Protein AF-A0A7Y1ZUJ5-F1 (afdb_monomer_lite)

Secondary structure (DSSP, 8-state):
---------EEEEEEEEEEEE-TTT--EEEEEEEEEEEE-EETTEE-S--EEEEEEEETTT--EEEGGG-

Sequence (70 aa):
MPNLAFNFDSNSTNVGTTTGTCPKCNAESEMERTMTTRQLRVFGIPIGGGRTSESVTCGACGKKSNAAEI

Structure (mmCIF, N/CA/C/O backbone):
data_AF-A0A7Y1ZUJ5-F1
#
_entry.id   AF-A0A7Y1ZUJ5-F1
#
loop_
_atom_site.group_PDB
_atom_site.id
_atom_site.type_symbol
_atom_site.label_atom_id
_atom_site.label_alt_id
_atom_site.label_comp_id
_atom_site.label_asym_id
_atom_site.label_entity_id
_atom_site.label_seq_id
_atom_site.pdbx_PDB_ins_code
_atom_site.Cartn_x
_atom_site.Cartn_y
_atom_site.Cartn_z
_atom_site.occupancy
_atom_site.B_iso_or_equiv
_atom_site.auth_seq_id
_atom_site.auth_comp_id
_atom_site.auth_asym_id
_atom_site.auth_atom_id
_atom_site.pdbx_PDB_model_num
ATOM 1 N N . MET A 1 1 ? 7.045 -2.431 -43.484 1.00 40.06 1 MET A N 1
ATOM 2 C CA . MET A 1 1 ? 7.829 -2.556 -42.234 1.00 40.06 1 MET A CA 1
ATOM 3 C C . MET A 1 1 ? 6.848 -2.554 -41.068 1.00 40.06 1 MET A C 1
ATOM 5 O O . MET A 1 1 ? 6.106 -1.582 -40.970 1.00 40.06 1 MET A O 1
ATOM 9 N N . PRO A 1 2 ? 6.748 -3.615 -40.250 1.00 42.62 2 PRO A N 1
ATOM 10 C CA . PRO A 1 2 ? 5.837 -3.619 -39.115 1.00 42.62 2 PRO A CA 1
ATOM 11 C C . PRO A 1 2 ? 6.487 -2.834 -37.970 1.00 42.62 2 PRO A C 1
ATOM 13 O O . PRO A 1 2 ? 7.490 -3.266 -37.413 1.00 42.62 2 PRO A O 1
ATOM 16 N N . ASN A 1 3 ? 5.930 -1.677 -37.615 1.00 34.56 3 ASN A N 1
ATOM 17 C CA . ASN A 1 3 ? 6.245 -1.028 -36.344 1.00 34.56 3 ASN A CA 1
ATOM 18 C C . ASN A 1 3 ? 5.387 -1.690 -35.262 1.00 34.56 3 ASN A C 1
ATOM 20 O O . ASN A 1 3 ? 4.330 -1.195 -34.878 1.00 34.56 3 ASN A O 1
ATOM 24 N N . LEU A 1 4 ? 5.831 -2.864 -34.814 1.00 46.56 4 LEU A N 1
ATOM 25 C CA . LEU A 1 4 ? 5.340 -3.489 -33.594 1.00 46.56 4 LEU A CA 1
ATOM 26 C C . LEU A 1 4 ? 5.883 -2.682 -32.408 1.00 46.56 4 LEU A C 1
ATOM 28 O O . LEU A 1 4 ? 6.915 -3.008 -31.825 1.00 46.56 4 LEU A O 1
ATOM 32 N N . ALA A 1 5 ? 5.202 -1.588 -32.072 1.00 40.78 5 ALA A N 1
ATOM 33 C CA . ALA A 1 5 ? 5.405 -0.907 -30.803 1.00 40.78 5 ALA A CA 1
ATOM 34 C C . ALA A 1 5 ? 4.793 -1.780 -29.698 1.00 40.78 5 ALA A C 1
ATOM 36 O O . ALA A 1 5 ? 3.632 -1.619 -29.320 1.00 40.78 5 ALA A O 1
ATOM 37 N N . PHE A 1 6 ? 5.564 -2.754 -29.212 1.00 47.56 6 PHE A N 1
ATOM 38 C CA . PHE A 1 6 ? 5.208 -3.523 -28.028 1.00 47.56 6 PHE A CA 1
ATOM 39 C C . PHE A 1 6 ? 5.293 -2.610 -26.797 1.00 47.56 6 PHE A C 1
ATOM 41 O O . PHE A 1 6 ? 6.335 -2.492 -26.152 1.00 47.56 6 PHE A O 1
ATOM 48 N N . ASN A 1 7 ? 4.189 -1.935 -26.482 1.00 42.09 7 ASN A N 1
ATOM 49 C CA . ASN A 1 7 ? 3.996 -1.308 -25.182 1.00 42.09 7 ASN A CA 1
ATOM 50 C C . ASN A 1 7 ? 3.780 -2.426 -24.154 1.00 42.09 7 ASN A C 1
ATOM 52 O O . ASN A 1 7 ? 2.672 -2.936 -24.006 1.00 42.09 7 ASN A O 1
ATOM 56 N N . PHE A 1 8 ? 4.843 -2.838 -23.467 1.00 48.81 8 PHE A N 1
ATOM 57 C CA . PHE A 1 8 ? 4.721 -3.713 -22.304 1.00 48.81 8 PHE A CA 1
ATOM 58 C C . PHE A 1 8 ? 4.400 -2.849 -21.078 1.00 48.81 8 PHE A C 1
ATOM 60 O O . PHE A 1 8 ? 5.308 -2.376 -20.395 1.00 48.81 8 PHE A O 1
ATOM 67 N N . ASP A 1 9 ? 3.109 -2.635 -20.804 1.00 43.50 9 ASP A N 1
ATOM 68 C CA . 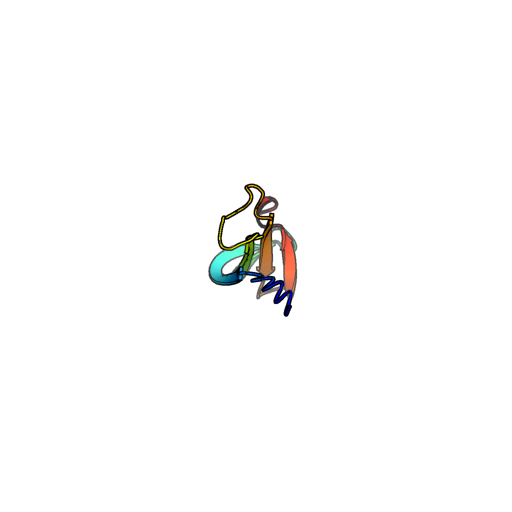ASP A 1 9 ? 2.646 -2.151 -19.498 1.00 43.50 9 ASP A CA 1
ATOM 69 C C . ASP A 1 9 ? 2.862 -3.289 -18.492 1.00 43.50 9 ASP A C 1
ATOM 71 O O . ASP A 1 9 ? 2.091 -4.244 -18.414 1.00 43.50 9 ASP A O 1
ATOM 75 N N . SER A 1 10 ? 3.987 -3.256 -17.778 1.00 51.28 10 SER A N 1
ATOM 76 C CA . SER A 1 10 ? 4.207 -4.170 -16.658 1.00 51.28 10 SER A CA 1
ATOM 77 C C . SER A 1 10 ? 3.484 -3.594 -15.449 1.00 51.28 10 SER A C 1
ATOM 79 O O . SER A 1 10 ? 4.036 -2.762 -14.725 1.00 51.28 10 SER A O 1
ATOM 81 N N . ASN A 1 11 ? 2.233 -4.011 -15.274 1.00 59.59 11 ASN A N 1
ATOM 82 C CA . ASN A 1 11 ? 1.442 -3.714 -14.093 1.00 59.59 11 ASN A CA 1
ATOM 83 C C . ASN A 1 11 ? 1.592 -4.869 -13.095 1.00 59.59 11 ASN A C 1
ATOM 85 O O . ASN A 1 11 ? 1.029 -5.942 -13.301 1.00 59.59 11 ASN A O 1
ATOM 89 N N . SER A 1 12 ? 2.378 -4.677 -12.035 1.00 61.09 12 SER A N 1
ATOM 90 C CA . SER A 1 12 ? 2.449 -5.649 -10.942 1.00 61.09 12 SER A CA 1
ATOM 91 C C . SER A 1 12 ? 1.565 -5.173 -9.798 1.00 61.09 12 SER A C 1
ATOM 93 O O . SER A 1 12 ? 1.857 -4.149 -9.176 1.00 61.09 12 SER A O 1
ATOM 95 N N . THR A 1 13 ? 0.503 -5.919 -9.518 1.00 65.62 13 THR A N 1
ATOM 96 C CA . THR A 1 13 ? -0.333 -5.712 -8.336 1.00 65.62 13 THR A CA 1
ATOM 97 C C . THR A 1 13 ? 0.121 -6.682 -7.254 1.00 65.62 13 THR A C 1
ATOM 99 O O . THR A 1 13 ? 0.035 -7.894 -7.431 1.00 65.62 13 THR A O 1
ATOM 102 N N . ASN A 1 14 ? 0.642 -6.155 -6.152 1.00 73.00 14 ASN A N 1
ATOM 103 C CA . ASN A 1 14 ? 0.950 -6.917 -4.953 1.00 73.00 14 ASN A CA 1
ATOM 104 C C . ASN A 1 14 ? -0.182 -6.686 -3.949 1.00 73.00 14 ASN A C 1
ATOM 106 O O . ASN A 1 14 ? -0.492 -5.537 -3.629 1.00 73.00 14 ASN A O 1
ATOM 110 N N . VAL A 1 15 ? -0.827 -7.765 -3.515 1.00 76.94 15 VAL A N 1
ATOM 111 C CA . VAL A 1 15 ? -1.902 -7.717 -2.523 1.00 76.94 15 VAL A CA 1
ATOM 112 C C . VAL A 1 15 ? -1.381 -8.381 -1.257 1.00 76.94 15 VAL A C 1
ATOM 114 O O . VAL A 1 15 ? -0.967 -9.538 -1.292 1.00 76.94 15 VAL A O 1
ATOM 117 N N . GLY A 1 16 ? -1.375 -7.642 -0.155 1.00 81.62 16 GLY A N 1
ATOM 118 C CA . GLY A 1 16 ? -1.014 -8.136 1.169 1.00 81.62 16 GLY A CA 1
ATOM 119 C C . GLY A 1 16 ? -2.098 -7.791 2.178 1.00 81.62 16 GLY A C 1
ATOM 120 O O . GLY A 1 16 ? -2.871 -6.860 1.975 1.00 81.62 16 GLY A O 1
ATOM 121 N N . THR A 1 17 ? -2.155 -8.518 3.284 1.00 81.56 17 THR A N 1
ATOM 122 C CA . THR A 1 17 ? -3.043 -8.196 4.403 1.00 81.56 17 THR A CA 1
ATOM 123 C C . THR A 1 17 ? -2.210 -7.776 5.605 1.00 81.56 17 THR A C 1
ATOM 125 O O . THR A 1 17 ? -1.150 -8.336 5.881 1.00 81.56 17 THR A O 1
ATOM 128 N N . THR A 1 18 ? -2.661 -6.743 6.310 1.00 81.38 18 THR A N 1
ATOM 129 C CA . THR A 1 18 ? -2.053 -6.295 7.567 1.00 81.38 18 THR A CA 1
ATOM 130 C C . THR A 1 18 ? -3.149 -6.116 8.596 1.00 81.38 18 THR A C 1
ATOM 132 O O . THR A 1 18 ? -4.137 -5.447 8.311 1.00 81.38 18 THR A O 1
ATOM 135 N N . THR A 1 19 ? -2.990 -6.656 9.791 1.00 83.44 19 THR A N 1
ATOM 136 C CA . THR A 1 19 ? -3.889 -6.378 10.912 1.00 83.44 19 THR A CA 1
ATOM 137 C C . THR A 1 19 ? -3.477 -5.088 11.612 1.00 83.44 19 THR A C 1
ATOM 139 O O . THR A 1 19 ? -2.295 -4.849 11.851 1.00 83.44 19 THR A O 1
ATOM 142 N N . GLY A 1 20 ? -4.452 -4.243 11.940 1.00 84.75 20 GLY A N 1
ATOM 143 C CA . GLY A 1 20 ? -4.216 -3.039 12.731 1.00 84.75 20 GLY A CA 1
ATOM 144 C C . GLY A 1 20 ? -5.485 -2.228 12.957 1.00 84.75 20 GLY A C 1
ATOM 145 O O . GLY A 1 20 ? -6.578 -2.612 12.536 1.00 84.75 20 GLY A O 1
ATOM 146 N N . THR A 1 21 ? -5.339 -1.074 13.599 1.00 86.50 21 THR A N 1
ATOM 147 C CA . THR A 1 21 ? -6.453 -0.151 13.833 1.00 86.50 21 THR A CA 1
ATOM 148 C C . THR A 1 21 ? -6.685 0.719 12.605 1.00 86.50 21 THR A C 1
ATOM 150 O O . THR A 1 21 ? -5.797 1.441 12.159 1.00 86.50 21 THR A O 1
ATOM 153 N N . CYS A 1 22 ? -7.892 0.677 12.044 1.00 84.06 22 CYS A N 1
ATOM 154 C CA . CYS A 1 22 ? -8.213 1.469 10.866 1.00 84.06 22 CYS A CA 1
ATOM 155 C C . CYS A 1 22 ? -8.332 2.965 11.201 1.00 84.06 22 CYS A C 1
ATOM 157 O O . CYS A 1 22 ? -9.208 3.332 11.983 1.00 84.06 22 CYS A O 1
ATOM 159 N N . PRO A 1 23 ? -7.603 3.870 10.526 1.00 80.56 23 PRO A N 1
ATOM 160 C CA . PRO A 1 23 ? -7.659 5.304 10.821 1.00 80.56 23 PRO A CA 1
ATOM 161 C C . PRO A 1 23 ? -9.013 5.955 10.486 1.00 80.56 23 PRO A C 1
ATOM 163 O O . PRO A 1 23 ? -9.327 7.030 10.990 1.00 80.56 23 PRO A O 1
ATOM 166 N N . LYS A 1 24 ? -9.849 5.329 9.640 1.00 85.44 24 LYS A N 1
ATOM 167 C CA . LYS A 1 24 ? -11.152 5.892 9.228 1.00 85.44 24 LYS A CA 1
ATOM 168 C C . LYS A 1 24 ? -12.322 5.487 10.125 1.00 85.44 24 LYS A C 1
ATOM 170 O O . LYS A 1 24 ? -13.349 6.164 10.097 1.00 85.44 24 LYS A O 1
ATOM 175 N N . CYS A 1 25 ? -12.219 4.368 10.836 1.00 86.00 25 CYS A N 1
ATOM 176 C CA . CYS A 1 25 ? -13.296 3.851 11.688 1.00 86.00 25 CYS A CA 1
ATOM 177 C C . CYS A 1 25 ? -12.835 3.447 13.092 1.00 86.00 25 CYS A C 1
ATOM 179 O O . CYS A 1 25 ? -13.663 3.036 13.896 1.00 86.00 25 CYS A O 1
ATOM 181 N N . ASN A 1 26 ? -11.539 3.583 13.385 1.00 87.00 26 ASN A N 1
ATOM 182 C CA . ASN A 1 26 ? -10.888 3.238 14.647 1.00 87.00 26 ASN A CA 1
ATOM 183 C C . ASN A 1 26 ? -11.184 1.811 15.144 1.00 87.00 26 ASN A C 1
ATOM 185 O O . ASN A 1 26 ? -11.137 1.537 16.338 1.00 87.00 26 ASN A O 1
ATOM 189 N N . ALA A 1 27 ? -11.521 0.913 14.218 1.00 85.12 27 ALA A N 1
ATOM 190 C CA . ALA A 1 27 ? -11.776 -0.492 14.487 1.00 85.12 27 ALA A CA 1
ATOM 191 C C . ALA A 1 27 ? -10.519 -1.300 14.171 1.00 85.12 27 ALA A C 1
ATOM 193 O O . ALA A 1 27 ? -9.875 -1.064 13.144 1.00 85.12 27 ALA A O 1
ATOM 194 N N . GLU A 1 28 ? -10.186 -2.249 15.037 1.00 88.69 28 GLU A N 1
ATOM 195 C CA . GLU A 1 28 ? -9.122 -3.214 14.783 1.00 88.69 28 GLU A CA 1
ATOM 196 C C . GLU A 1 28 ? -9.618 -4.244 13.764 1.00 88.69 28 GLU A C 1
ATOM 198 O O . GLU A 1 28 ? -10.668 -4.865 13.945 1.00 88.69 28 GLU A O 1
ATOM 203 N N . SER A 1 29 ? -8.929 -4.357 12.632 1.00 85.75 29 SER A N 1
ATOM 204 C CA . SER A 1 29 ? -9.357 -5.229 11.543 1.00 85.75 29 SER A CA 1
ATOM 205 C C . SER A 1 29 ? -8.211 -5.574 10.603 1.00 85.75 29 SER A C 1
ATOM 207 O O . SER A 1 29 ? -7.175 -4.905 10.570 1.00 85.75 29 SER A O 1
ATOM 209 N N . GLU A 1 30 ? -8.422 -6.611 9.798 1.00 86.31 30 GLU A N 1
ATOM 210 C CA . GLU A 1 30 ? -7.580 -6.894 8.646 1.00 86.31 30 GLU A CA 1
ATOM 211 C C . GLU A 1 30 ? -7.756 -5.796 7.596 1.00 86.31 30 GLU A C 1
ATOM 213 O O . GLU A 1 30 ? -8.865 -5.416 7.212 1.00 86.31 30 GLU A O 1
ATOM 218 N N . MET A 1 31 ? -6.632 -5.254 7.151 1.00 84.56 31 MET A N 1
ATOM 219 C CA . MET A 1 31 ? -6.547 -4.229 6.131 1.00 84.56 31 MET A CA 1
ATOM 220 C C . MET A 1 31 ? -5.843 -4.808 4.907 1.00 84.56 31 MET A C 1
ATOM 222 O O . MET A 1 31 ? -4.681 -5.210 4.973 1.00 84.56 31 MET A O 1
ATOM 226 N N . GLU A 1 32 ? -6.552 -4.851 3.786 1.00 85.38 32 GLU A N 1
ATOM 227 C CA . GLU A 1 32 ? -6.030 -5.343 2.516 1.00 85.38 32 GLU A CA 1
ATOM 228 C C . GLU A 1 32 ? -5.250 -4.220 1.824 1.00 85.38 32 GLU A C 1
ATOM 230 O O . GLU A 1 32 ? -5.824 -3.223 1.378 1.00 85.38 32 GLU A O 1
ATOM 235 N N . ARG A 1 33 ? -3.927 -4.361 1.769 1.00 81.25 33 ARG A N 1
ATOM 236 C CA . ARG A 1 33 ? -2.999 -3.474 1.071 1.00 81.25 33 ARG A CA 1
ATOM 237 C C . ARG A 1 33 ? -2.851 -3.928 -0.373 1.00 81.25 33 ARG A C 1
ATOM 239 O O . ARG A 1 33 ? -2.363 -5.017 -0.644 1.00 81.25 33 ARG A O 1
ATOM 246 N N . THR A 1 34 ? -3.231 -3.069 -1.306 1.00 80.06 34 THR A N 1
ATOM 247 C CA . THR A 1 34 ? -3.016 -3.251 -2.740 1.00 80.06 34 THR A CA 1
ATOM 248 C C . THR A 1 34 ? -1.972 -2.250 -3.217 1.00 80.06 34 THR A C 1
ATOM 250 O O . THR A 1 34 ? -2.256 -1.055 -3.345 1.00 80.06 34 THR A O 1
ATOM 253 N N . MET A 1 35 ? -0.772 -2.740 -3.516 1.00 77.62 35 MET A N 1
ATOM 254 C CA . MET A 1 35 ? 0.309 -1.977 -4.129 1.00 77.62 35 MET A CA 1
ATOM 255 C C . MET A 1 35 ? 0.340 -2.264 -5.627 1.00 77.62 35 MET A C 1
ATOM 257 O O . MET A 1 35 ? 0.614 -3.376 -6.065 1.00 77.62 35 MET A O 1
ATOM 261 N N . THR A 1 36 ? 0.060 -1.254 -6.434 1.00 78.50 36 THR A N 1
ATOM 262 C CA . THR A 1 36 ? 0.098 -1.334 -7.892 1.00 78.50 36 THR A CA 1
ATOM 263 C C . THR A 1 36 ? 1.319 -0.582 -8.392 1.00 78.50 36 THR A C 1
ATOM 265 O O . THR A 1 36 ? 1.400 0.636 -8.250 1.00 78.50 36 THR A O 1
ATOM 268 N N . THR A 1 37 ? 2.271 -1.295 -8.983 1.00 76.50 37 THR A N 1
ATOM 269 C CA . THR A 1 37 ? 3.468 -0.698 -9.582 1.00 76.50 37 THR A CA 1
ATOM 270 C C . THR A 1 37 ? 3.348 -0.773 -11.091 1.00 76.50 37 THR A C 1
ATOM 272 O O . THR A 1 37 ? 3.373 -1.860 -11.667 1.00 76.50 37 THR A O 1
ATOM 275 N 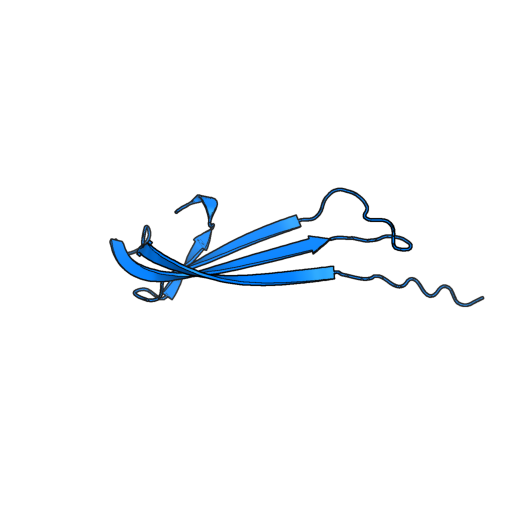N . ARG A 1 38 ? 3.249 0.391 -11.737 1.00 72.06 38 ARG A N 1
ATOM 276 C CA . ARG A 1 38 ? 3.320 0.510 -13.193 1.00 72.06 38 ARG A CA 1
ATOM 277 C C . ARG A 1 38 ? 4.720 0.909 -13.611 1.00 72.06 38 ARG A C 1
ATOM 279 O O . ARG A 1 38 ? 5.154 2.022 -13.320 1.00 72.06 38 ARG A O 1
ATOM 286 N N . GLN A 1 39 ? 5.407 0.022 -14.323 1.00 69.88 39 GLN A N 1
ATOM 287 C CA . GLN A 1 39 ? 6.651 0.356 -15.009 1.00 69.88 39 GLN A CA 1
ATOM 288 C C . GLN A 1 39 ? 6.395 0.550 -16.499 1.00 69.88 39 GLN A C 1
ATOM 290 O O . GLN A 1 39 ? 5.979 -0.384 -17.185 1.00 69.88 39 GLN A O 1
ATOM 295 N N . LEU A 1 40 ? 6.706 1.746 -17.002 1.00 68.19 40 LEU A N 1
ATOM 296 C CA . LEU A 1 40 ? 6.772 1.980 -18.437 1.00 68.19 40 LEU A CA 1
ATOM 297 C C . LEU A 1 40 ? 8.106 1.463 -18.979 1.00 68.19 40 LEU A C 1
ATOM 299 O O . LEU A 1 40 ? 9.176 1.736 -18.431 1.00 68.19 40 LEU A O 1
ATOM 303 N N . ARG A 1 41 ? 8.036 0.721 -20.083 1.00 63.75 41 ARG A N 1
ATOM 304 C CA . ARG A 1 41 ? 9.206 0.250 -20.825 1.00 63.75 41 ARG A CA 1
ATOM 305 C C . ARG A 1 41 ? 9.106 0.720 -22.268 1.00 63.75 41 ARG A C 1
ATOM 307 O O . ARG A 1 41 ? 8.056 0.578 -22.886 1.00 63.75 41 ARG A O 1
ATOM 314 N N . VAL A 1 42 ? 10.206 1.231 -22.811 1.00 62.69 42 VAL A N 1
ATOM 315 C CA . VAL A 1 42 ? 10.334 1.587 -24.232 1.00 62.69 42 VAL A CA 1
ATOM 316 C C . VAL A 1 42 ? 11.461 0.740 -24.807 1.00 62.69 42 VAL A C 1
ATOM 318 O O . VAL A 1 42 ? 12.565 0.735 -24.271 1.00 62.69 42 VAL A O 1
ATOM 321 N N . PHE A 1 43 ? 11.166 -0.050 -25.844 1.00 65.25 43 PHE A N 1
ATOM 322 C CA . PHE A 1 43 ? 12.097 -1.039 -26.414 1.00 65.25 43 PHE A CA 1
ATOM 323 C C . PHE A 1 43 ? 12.716 -1.996 -25.370 1.00 65.25 43 PHE A C 1
ATOM 325 O O . PHE A 1 43 ? 13.883 -2.362 -25.456 1.00 65.25 43 PHE A O 1
ATOM 332 N N . GLY A 1 44 ? 11.943 -2.384 -24.348 1.00 60.69 44 GLY A N 1
ATOM 333 C CA . GLY A 1 44 ? 12.411 -3.265 -23.268 1.00 60.69 44 GLY A CA 1
ATOM 334 C C . GLY A 1 44 ? 13.290 -2.584 -22.210 1.00 60.69 44 GLY A C 1
ATOM 335 O O . GLY A 1 44 ? 13.563 -3.197 -21.178 1.00 60.69 44 GLY A O 1
ATOM 336 N N . ILE A 1 45 ? 13.665 -1.318 -22.409 1.00 66.75 45 ILE A N 1
ATOM 337 C CA . ILE A 1 45 ? 14.422 -0.523 -21.442 1.00 66.75 45 ILE A CA 1
ATOM 338 C C . ILE A 1 45 ? 13.431 0.132 -20.467 1.00 66.75 45 ILE A C 1
ATOM 340 O O . ILE A 1 45 ? 12.483 0.786 -20.918 1.00 66.75 45 ILE A O 1
ATOM 344 N N . PRO A 1 46 ? 13.607 -0.027 -19.141 1.00 60.22 46 PRO A N 1
ATOM 345 C CA . PRO A 1 46 ? 12.824 0.715 -18.163 1.00 60.22 46 PRO A CA 1
ATOM 346 C C . PRO A 1 46 ? 13.177 2.200 -18.275 1.00 60.22 46 PRO A C 1
ATOM 348 O O . PRO A 1 46 ? 14.295 2.614 -17.972 1.00 60.22 46 PRO A O 1
ATOM 351 N N . ILE A 1 47 ? 12.222 3.009 -18.723 1.00 66.62 47 ILE A N 1
ATOM 352 C CA . ILE A 1 47 ? 12.339 4.464 -18.647 1.00 66.62 47 ILE A CA 1
ATOM 353 C C . ILE A 1 47 ? 11.943 4.854 -17.226 1.00 66.62 47 ILE A C 1
ATOM 355 O O . ILE A 1 47 ? 10.804 4.649 -16.807 1.00 66.62 47 ILE A O 1
ATOM 359 N N . GLY A 1 48 ? 12.929 5.310 -16.450 1.00 49.72 48 GLY A N 1
ATOM 360 C CA . GLY A 1 48 ? 12.767 5.638 -15.036 1.00 49.72 48 GLY A CA 1
ATOM 361 C C . GLY A 1 48 ? 11.554 6.538 -14.784 1.00 49.72 48 GLY A C 1
ATOM 362 O O . GLY A 1 48 ? 11.312 7.487 -15.526 1.00 49.72 48 GLY A O 1
ATOM 363 N N . GLY A 1 49 ? 10.790 6.215 -13.738 1.00 59.16 49 GLY A N 1
ATOM 364 C CA . GLY A 1 49 ? 9.534 6.897 -13.401 1.00 59.16 49 GLY A CA 1
ATOM 365 C C . GLY A 1 49 ? 8.333 5.960 -13.263 1.00 59.16 49 GLY A C 1
ATOM 366 O O . GLY A 1 49 ? 7.225 6.317 -13.661 1.00 59.16 49 GLY A O 1
ATOM 367 N N . GLY A 1 50 ? 8.530 4.752 -12.726 1.00 61.94 50 GLY A N 1
ATOM 368 C CA . GLY A 1 50 ? 7.412 3.862 -12.428 1.00 61.94 50 GLY A CA 1
ATOM 369 C C . GLY A 1 50 ? 6.468 4.504 -11.409 1.00 61.94 50 GLY A C 1
ATOM 370 O O . GLY A 1 50 ? 6.913 4.977 -10.365 1.00 61.94 50 GLY A O 1
ATOM 371 N N . ARG A 1 51 ? 5.166 4.549 -11.711 1.00 65.50 51 ARG A N 1
ATOM 372 C CA . ARG A 1 51 ? 4.160 5.048 -10.764 1.00 65.50 51 ARG A CA 1
ATOM 373 C C . ARG A 1 51 ? 3.767 3.892 -9.858 1.00 65.50 51 ARG A C 1
ATOM 375 O O . ARG A 1 51 ? 3.142 2.934 -10.312 1.00 65.50 51 ARG A O 1
ATOM 382 N N . THR A 1 52 ? 4.157 3.975 -8.595 1.00 71.56 52 THR A N 1
ATOM 383 C CA . THR A 1 52 ? 3.627 3.126 -7.531 1.00 71.56 52 THR A CA 1
ATOM 384 C C . THR A 1 52 ? 2.368 3.785 -6.972 1.00 71.56 52 THR A C 1
ATOM 386 O O . THR A 1 52 ? 2.311 4.995 -6.761 1.00 71.56 52 THR A O 1
ATOM 389 N N . SER A 1 53 ? 1.305 3.013 -6.802 1.00 77.75 53 SER A N 1
ATOM 390 C CA . SER A 1 53 ? 0.058 3.445 -6.176 1.00 77.75 53 SER A CA 1
ATOM 391 C C . SER A 1 53 ? -0.304 2.415 -5.128 1.00 77.75 53 SER A C 1
ATOM 393 O O . SER A 1 53 ? -0.524 1.254 -5.458 1.00 77.75 53 SER A O 1
ATOM 395 N N . GLU A 1 54 ? -0.327 2.827 -3.869 1.00 80.62 54 GLU A N 1
ATOM 396 C CA . GLU A 1 54 ? -0.629 1.946 -2.750 1.00 80.62 54 GLU A CA 1
ATOM 397 C C . GLU A 1 54 ? -1.938 2.386 -2.101 1.00 80.62 54 GLU A C 1
ATOM 399 O O . GLU A 1 54 ? -2.092 3.529 -1.667 1.00 80.62 54 GLU A O 1
ATOM 404 N N . SER A 1 55 ? -2.896 1.469 -2.062 1.00 82.81 55 SER A N 1
ATOM 405 C CA . SER A 1 55 ? -4.203 1.679 -1.448 1.00 82.81 55 SER A CA 1
ATOM 406 C C . SER A 1 55 ? -4.451 0.602 -0.412 1.00 82.81 55 SER A C 1
ATOM 408 O O . SER A 1 55 ? -4.001 -0.528 -0.576 1.00 82.81 55 SER A O 1
ATOM 410 N N . VAL A 1 56 ? -5.168 0.941 0.647 1.00 84.38 56 VAL A N 1
ATOM 411 C CA . VAL A 1 56 ? -5.454 0.023 1.742 1.00 84.38 56 VAL A CA 1
ATOM 412 C C . VAL A 1 56 ? -6.935 0.063 2.047 1.00 84.38 56 VAL A C 1
ATOM 414 O O . VAL A 1 56 ? -7.505 1.137 2.234 1.00 84.38 56 VAL A O 1
ATOM 417 N N . THR A 1 57 ? -7.567 -1.100 2.096 1.00 87.19 57 THR A N 1
ATOM 418 C CA . THR A 1 57 ? -8.994 -1.234 2.383 1.00 87.19 57 THR A CA 1
ATOM 419 C C . THR A 1 57 ? -9.171 -1.865 3.750 1.00 87.19 57 THR A C 1
ATOM 421 O O . THR A 1 57 ? -8.651 -2.945 4.000 1.00 87.19 57 THR A O 1
ATOM 424 N N . CYS A 1 58 ? -9.910 -1.210 4.640 1.00 86.69 58 CYS A N 1
ATOM 425 C CA . CYS A 1 58 ? -10.234 -1.785 5.940 1.00 86.69 58 CYS A CA 1
ATOM 426 C C . CYS A 1 58 ? -11.379 -2.794 5.843 1.00 86.69 58 CYS A C 1
ATOM 428 O O . CYS A 1 58 ? -12.446 -2.444 5.341 1.00 86.69 58 CYS A O 1
ATOM 430 N N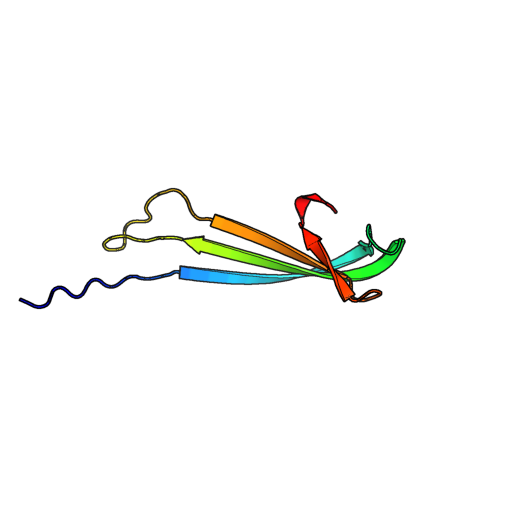 . GLY A 1 59 ? -11.192 -3.998 6.387 1.00 86.19 59 GLY A N 1
ATOM 431 C CA . GLY A 1 59 ? -12.221 -5.034 6.454 1.00 86.19 59 GLY A CA 1
ATOM 432 C C . GLY A 1 59 ? -13.419 -4.657 7.331 1.00 86.19 59 GLY A C 1
ATOM 433 O O . GLY A 1 59 ? -14.553 -4.940 6.962 1.00 86.19 59 GLY A O 1
ATOM 434 N N . ALA A 1 60 ? -13.206 -3.948 8.446 1.00 86.38 60 ALA A N 1
ATOM 435 C CA . ALA A 1 60 ? -14.283 -3.601 9.379 1.00 86.38 60 ALA A CA 1
ATOM 436 C C . ALA A 1 60 ? -15.265 -2.553 8.838 1.00 86.38 60 ALA A C 1
ATOM 438 O O . ALA A 1 60 ? -16.460 -2.633 9.109 1.00 86.38 60 ALA A O 1
ATOM 439 N N . CYS A 1 61 ? -14.780 -1.552 8.099 1.00 87.06 61 CYS A N 1
ATOM 440 C CA . CYS A 1 61 ? -15.630 -0.464 7.597 1.00 87.06 61 CYS A CA 1
ATOM 441 C C . CYS A 1 61 ? -15.667 -0.330 6.072 1.00 87.06 61 CYS A C 1
ATOM 443 O O . CYS A 1 61 ? -16.326 0.576 5.565 1.00 87.06 61 CYS A O 1
ATOM 445 N N . GLY A 1 62 ? -14.943 -1.176 5.333 1.00 85.25 62 GLY A N 1
ATOM 446 C CA . GLY A 1 62 ? -14.884 -1.166 3.867 1.00 85.25 62 GLY A CA 1
ATOM 447 C C . GLY A 1 62 ? -14.269 0.099 3.257 1.00 85.25 62 GLY A C 1
ATOM 448 O O . GLY A 1 62 ? -14.287 0.277 2.039 1.00 85.25 62 GLY A O 1
ATOM 449 N N . LYS A 1 63 ? -13.748 1.016 4.081 1.00 85.25 63 LYS A N 1
ATOM 450 C CA . LYS A 1 63 ? -13.192 2.289 3.617 1.00 85.25 63 LYS A CA 1
ATOM 451 C C . LYS A 1 63 ? -11.788 2.086 3.062 1.00 85.25 63 LYS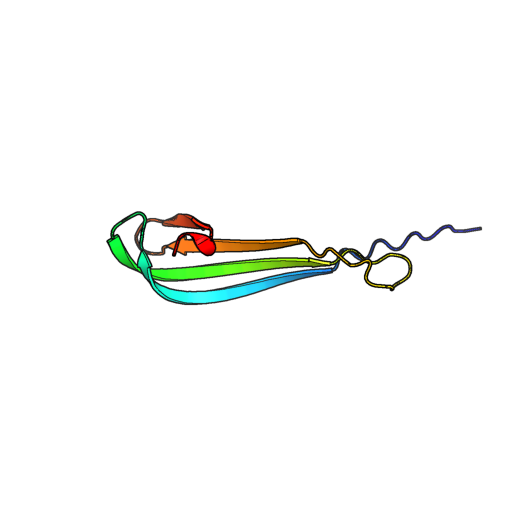 A C 1
ATOM 453 O O . LYS A 1 63 ? -10.966 1.405 3.675 1.00 85.25 63 LYS A O 1
ATOM 458 N N . LYS A 1 64 ? -11.526 2.729 1.922 1.00 82.56 64 LYS A N 1
ATOM 459 C CA . LYS A 1 64 ? -10.204 2.806 1.298 1.00 82.56 64 LYS A CA 1
ATOM 460 C C . LYS A 1 64 ? -9.449 4.033 1.812 1.00 82.56 64 LYS A C 1
ATOM 462 O O . LYS A 1 64 ? -10.019 5.122 1.867 1.00 82.56 64 LYS A O 1
ATOM 467 N N . SER A 1 65 ? -8.180 3.849 2.140 1.00 77.50 65 SER A N 1
ATOM 468 C CA . SER A 1 65 ? -7.224 4.893 2.514 1.00 77.50 65 SER A CA 1
ATOM 469 C C . SER A 1 65 ? -5.973 4.754 1.653 1.00 77.50 65 SER A C 1
ATOM 471 O O . SER A 1 65 ? -5.653 3.653 1.197 1.00 77.50 65 SER A O 1
ATOM 473 N N . ASN A 1 66 ? -5.247 5.847 1.427 1.00 77.31 66 ASN A N 1
ATOM 474 C CA . ASN A 1 66 ? -3.899 5.721 0.878 1.00 77.31 66 ASN A CA 1
ATOM 475 C C . ASN A 1 66 ? -2.987 5.112 1.943 1.00 77.31 66 ASN A C 1
ATOM 477 O O . ASN A 1 66 ? -3.141 5.419 3.122 1.00 77.31 66 ASN A O 1
ATOM 481 N N . ALA A 1 67 ? -2.019 4.288 1.545 1.00 66.06 67 ALA A N 1
ATOM 482 C CA . ALA A 1 67 ? -1.101 3.686 2.513 1.00 66.06 67 ALA A CA 1
ATOM 483 C C . ALA A 1 67 ? -0.269 4.710 3.299 1.00 66.06 67 ALA A C 1
ATOM 485 O O . ALA A 1 67 ? 0.136 4.427 4.414 1.00 66.06 67 ALA A O 1
ATOM 486 N N . ALA A 1 68 ? -0.077 5.917 2.760 1.00 63.97 68 ALA A N 1
ATOM 487 C CA . ALA A 1 68 ? 0.574 7.018 3.470 1.00 63.97 68 ALA A CA 1
ATOM 488 C C . ALA A 1 68 ? -0.267 7.618 4.622 1.00 63.97 68 ALA A C 1
ATOM 490 O O . ALA A 1 68 ? 0.255 8.421 5.388 1.00 63.97 68 ALA A O 1
ATOM 491 N N . GLU A 1 69 ? -1.562 7.287 4.727 1.00 59.66 69 GLU A N 1
ATOM 492 C CA . GLU A 1 69 ? -2.473 7.771 5.783 1.00 59.66 69 GLU A CA 1
ATOM 493 C C . GLU A 1 69 ? -2.600 6.799 6.978 1.00 59.66 69 GLU A C 1
ATOM 495 O O . GLU A 1 69 ? -3.454 7.015 7.842 1.00 59.66 69 GLU A O 1
ATOM 500 N N . ILE A 1 70 ? -1.823 5.712 7.011 1.00 58.41 70 ILE A N 1
ATOM 50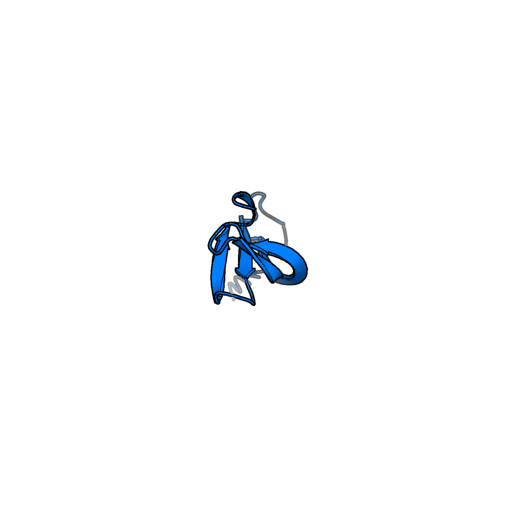1 C CA . ILE A 1 70 ? -1.952 4.582 7.953 1.00 58.41 70 ILE A CA 1
ATOM 502 C C . ILE A 1 70 ? -0.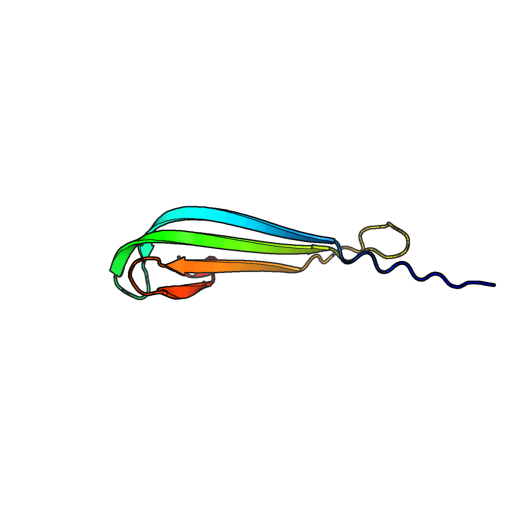610 4.340 8.622 1.00 58.41 70 ILE A C 1
ATOM 504 O O . ILE A 1 70 ? -0.612 4.151 9.854 1.00 58.41 70 ILE A O 1
#

Radius of gyration: 17.0 Å; chains: 1; bounding box: 30×16×57 Å

Foldseek 3Di:
DDPPFPFPFPWDWDWDWDWDQDPVPRDTAIKIKIWIWTFTDGPNHGPPDIDIFIWIAGPVPRDIDGPVVD

pLDDT: mean 71.22, std 14.77, range [34.56, 88.69]